Protein AF-D6ABK7-F1 (afdb_monomer)

Radius of gyration: 18.57 Å; Cα contacts (8 Å, |Δi|>4): 59; chains: 1; bounding box: 64×20×27 Å

Structure (mmCIF, N/CA/C/O backbone):
data_AF-D6ABK7-F1
#
_entry.id   AF-D6ABK7-F1
#
loop_
_atom_site.group_PDB
_atom_site.id
_atom_site.type_symbol
_atom_site.label_atom_id
_atom_site.label_alt_id
_atom_site.label_comp_id
_atom_site.label_asym_id
_atom_site.label_entity_id
_atom_site.label_seq_id
_atom_site.pdbx_PDB_ins_code
_atom_site.Cartn_x
_atom_site.Cartn_y
_atom_site.Cartn_z
_atom_site.occupancy
_atom_site.B_iso_or_equiv
_atom_site.auth_seq_id
_atom_site.auth_comp_id
_atom_site.auth_asym_id
_atom_site.auth_atom_id
_atom_site.pdbx_PDB_model_num
ATOM 1 N N . MET A 1 1 ? -54.499 6.400 9.846 1.00 39.88 1 MET A N 1
ATOM 2 C CA . MET A 1 1 ? -53.598 5.230 9.898 1.00 39.88 1 MET A CA 1
ATOM 3 C C . MET A 1 1 ? -52.330 5.604 9.150 1.00 39.88 1 MET A C 1
ATOM 5 O O . MET A 1 1 ? -52.370 5.731 7.936 1.00 39.88 1 MET A O 1
ATOM 9 N N . THR A 1 2 ? -51.251 5.921 9.860 1.00 48.31 2 THR A N 1
ATOM 10 C CA . THR A 1 2 ? -49.989 6.374 9.256 1.00 48.31 2 THR A CA 1
ATOM 11 C C . THR A 1 2 ? -49.165 5.148 8.878 1.00 48.31 2 THR A C 1
ATOM 13 O O . THR A 1 2 ? -48.708 4.414 9.752 1.00 48.31 2 THR A O 1
ATOM 16 N N . MET A 1 3 ? -49.014 4.891 7.578 1.00 55.66 3 MET A N 1
ATOM 17 C CA . MET A 1 3 ? -48.149 3.820 7.087 1.00 55.66 3 MET A CA 1
ATOM 18 C C . MET A 1 3 ? -46.692 4.174 7.396 1.00 55.66 3 MET A C 1
ATOM 20 O O . MET A 1 3 ? -46.150 5.154 6.890 1.00 55.66 3 MET A O 1
ATOM 24 N N . ARG A 1 4 ? -46.067 3.395 8.280 1.00 61.91 4 ARG A N 1
ATOM 25 C CA . ARG A 1 4 ? -44.659 3.536 8.652 1.00 61.91 4 ARG A CA 1
ATOM 26 C C . ARG A 1 4 ? -43.837 2.782 7.609 1.00 61.91 4 ARG A C 1
ATOM 28 O O . ARG A 1 4 ? -43.769 1.557 7.639 1.00 61.91 4 ARG A O 1
ATOM 35 N N . HIS A 1 5 ? -43.261 3.507 6.656 1.00 63.91 5 HIS A N 1
ATOM 36 C CA . HIS A 1 5 ? -42.363 2.922 5.664 1.00 63.91 5 HIS A CA 1
ATOM 37 C C . HIS A 1 5 ? -41.105 2.410 6.384 1.00 63.91 5 HIS A C 1
ATOM 39 O O . HIS A 1 5 ? -40.382 3.184 7.011 1.00 63.91 5 HIS A O 1
ATOM 45 N N . LYS A 1 6 ? -40.867 1.094 6.344 1.00 63.38 6 LYS A N 1
ATOM 46 C CA . LYS A 1 6 ? -39.641 0.474 6.855 1.00 63.38 6 LYS A CA 1
ATOM 47 C C . LYS A 1 6 ? -38.514 0.843 5.887 1.00 63.38 6 LYS A C 1
ATOM 49 O O . LYS A 1 6 ? -38.476 0.327 4.776 1.00 63.38 6 LYS A O 1
ATOM 54 N N . ALA A 1 7 ? -37.645 1.772 6.275 1.00 65.75 7 ALA A N 1
ATOM 55 C CA . ALA A 1 7 ? -36.453 2.073 5.497 1.00 65.75 7 ALA A CA 1
ATOM 56 C C . ALA A 1 7 ? -35.520 0.854 5.553 1.00 65.75 7 ALA A C 1
ATOM 58 O O . ALA A 1 7 ? -34.972 0.534 6.605 1.00 65.75 7 ALA A O 1
ATOM 59 N N . TH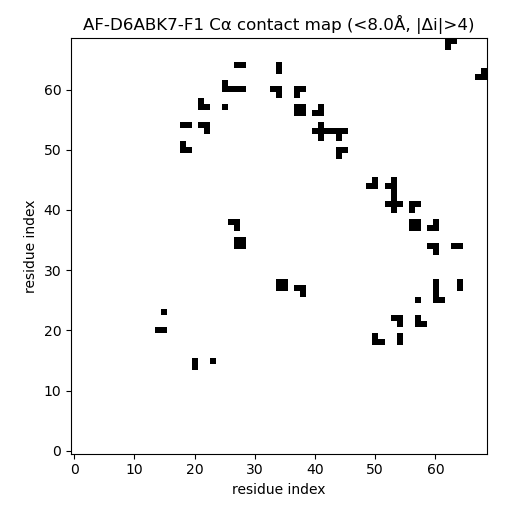R A 1 8 ? -35.359 0.164 4.425 1.00 69.19 8 THR A N 1
ATOM 60 C CA . THR A 1 8 ? -34.341 -0.876 4.198 1.00 69.19 8 THR A CA 1
ATOM 61 C C . THR A 1 8 ? -32.973 -0.223 3.975 1.00 69.19 8 THR A C 1
ATOM 63 O O . THR A 1 8 ? -32.285 -0.531 3.009 1.00 69.19 8 THR A O 1
ATOM 66 N N . GLN A 1 9 ? -32.613 0.774 4.784 1.00 71.75 9 GLN A N 1
ATOM 67 C CA . GLN A 1 9 ? -31.312 1.414 4.653 1.00 71.75 9 GLN A CA 1
ATOM 68 C C . GLN A 1 9 ? -30.323 0.598 5.482 1.00 71.75 9 GLN A C 1
ATOM 70 O O . GLN A 1 9 ? -30.475 0.483 6.699 1.00 71.75 9 GLN A O 1
ATOM 75 N N . GLU A 1 10 ? -29.379 -0.042 4.797 1.00 78.31 10 GLU A N 1
ATOM 76 C CA . GLU A 1 10 ? -28.263 -0.731 5.441 1.00 78.31 10 GLU A CA 1
ATOM 77 C C . GLU A 1 10 ? -27.479 0.265 6.302 1.00 78.31 10 GLU A C 1
ATOM 79 O O . GLU A 1 10 ? -27.436 1.463 6.003 1.00 78.31 10 GLU A O 1
ATOM 84 N N . GLN A 1 11 ? -26.904 -0.215 7.409 1.00 80.25 11 GLN A N 1
ATOM 85 C CA . GLN A 1 11 ? -26.083 0.641 8.260 1.00 80.25 1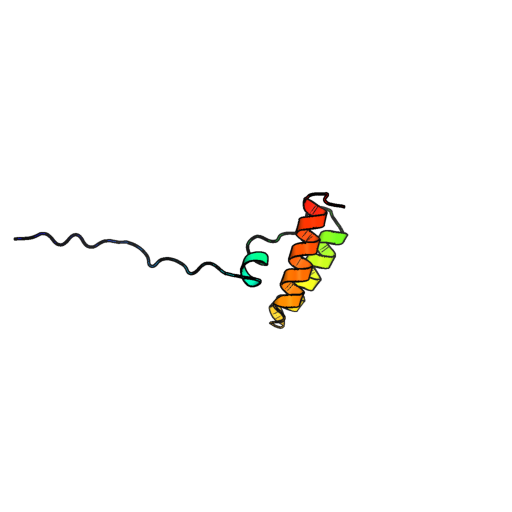1 GLN A CA 1
ATOM 86 C C . GLN A 1 11 ? -24.910 1.204 7.443 1.00 80.25 11 GLN A C 1
ATOM 88 O O . GLN A 1 11 ? -24.287 0.448 6.694 1.00 80.25 11 GLN A O 1
ATOM 93 N N . PRO A 1 12 ? -24.595 2.505 7.582 1.00 80.81 12 PRO A N 1
ATOM 94 C CA . PRO A 1 12 ? -23.406 3.076 6.969 1.00 80.81 12 PRO A CA 1
ATOM 95 C C . PRO A 1 12 ? -22.160 2.295 7.391 1.00 80.81 12 PRO A C 1
ATOM 97 O O . PRO A 1 12 ? -22.006 1.961 8.564 1.00 80.81 12 PRO A O 1
ATOM 100 N N . VAL A 1 13 ? -21.279 2.012 6.434 1.00 82.56 13 VAL A N 1
ATOM 101 C CA . VAL A 1 13 ? -19.970 1.421 6.721 1.00 82.56 13 VAL A CA 1
ATOM 102 C C . VAL A 1 13 ? -19.025 2.494 7.251 1.00 82.56 13 VAL A C 1
ATOM 104 O O . VAL A 1 13 ? -18.943 3.588 6.690 1.00 82.56 13 VAL A O 1
ATOM 107 N N . ASP A 1 14 ? -18.294 2.175 8.316 1.00 85.00 14 ASP A N 1
ATOM 108 C CA . ASP A 1 14 ? -17.238 3.046 8.822 1.00 85.00 14 ASP A CA 1
ATOM 109 C C . ASP A 1 14 ? -16.029 2.983 7.886 1.00 85.00 14 ASP A C 1
ATOM 111 O O . ASP A 1 14 ? -15.388 1.941 7.722 1.00 85.00 14 ASP A O 1
ATOM 115 N N . LEU A 1 15 ? -15.720 4.115 7.251 1.00 84.19 15 LEU A N 1
ATOM 116 C CA . LEU A 1 15 ? -14.536 4.240 6.411 1.00 84.19 15 LEU A CA 1
ATOM 117 C C . LEU A 1 15 ? -13.278 4.422 7.275 1.00 84.19 15 LEU A C 1
ATOM 119 O O . LEU A 1 15 ? -13.315 5.149 8.272 1.00 84.19 15 LEU A O 1
ATOM 123 N N . PRO A 1 16 ? -12.139 3.825 6.880 1.00 85.25 16 PRO A N 1
ATOM 124 C CA . PRO A 1 16 ? -10.868 4.068 7.545 1.00 85.25 16 PRO A CA 1
ATOM 125 C C . PRO A 1 16 ? -10.494 5.553 7.498 1.00 85.25 16 PRO A C 1
ATOM 127 O O . PRO A 1 16 ? -10.637 6.212 6.470 1.00 85.25 16 PRO A O 1
ATOM 130 N N . VAL A 1 17 ? -9.959 6.067 8.605 1.00 87.19 17 VAL A N 1
ATOM 131 C CA . VAL A 1 17 ? -9.487 7.455 8.732 1.00 87.19 17 VAL A CA 1
ATOM 132 C C . VAL A 1 17 ? -8.002 7.506 9.098 1.00 87.19 17 VAL A C 1
ATOM 134 O O . VAL A 1 17 ? -7.420 6.521 9.565 1.00 87.19 17 VAL A O 1
ATOM 137 N N . GLY A 1 18 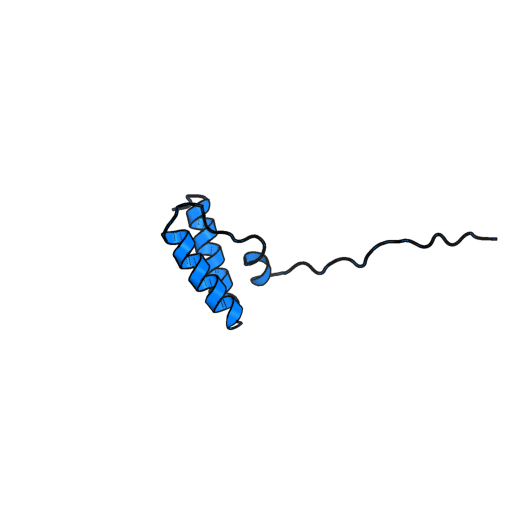? -7.374 8.667 8.896 1.00 86.94 18 GLY A N 1
ATOM 138 C CA . GLY A 1 18 ? -5.961 8.886 9.218 1.00 86.94 18 GLY A CA 1
ATOM 139 C C . GLY A 1 18 ? -5.037 7.943 8.444 1.00 86.94 18 GLY A C 1
ATOM 140 O O . GLY A 1 18 ? -5.243 7.703 7.257 1.00 86.94 18 GLY A O 1
ATOM 141 N N . PHE A 1 19 ? -4.036 7.370 9.117 1.00 84.62 19 PHE A N 1
ATOM 142 C CA . PHE A 1 19 ? -3.089 6.443 8.484 1.00 84.62 19 PHE A CA 1
ATOM 143 C C . PHE A 1 19 ? -3.750 5.189 7.907 1.00 84.62 19 PHE A C 1
ATOM 145 O O . PHE A 1 19 ? -3.300 4.686 6.885 1.00 84.62 19 PHE A O 1
ATOM 152 N N . ASN A 1 20 ? -4.859 4.725 8.487 1.00 84.81 20 ASN A N 1
ATOM 153 C CA . ASN A 1 20 ? -5.585 3.581 7.934 1.00 84.81 20 ASN A CA 1
ATOM 154 C C . ASN A 1 20 ? -6.240 3.909 6.582 1.00 84.81 20 ASN A C 1
ATOM 156 O O . ASN A 1 20 ? -6.387 3.022 5.747 1.00 84.81 20 ASN A O 1
ATOM 160 N N . ALA A 1 21 ? -6.579 5.178 6.321 1.00 88.12 21 ALA A N 1
ATOM 161 C CA . ALA A 1 21 ? -7.094 5.599 5.017 1.00 88.12 21 ALA A CA 1
ATOM 162 C C . ALA A 1 21 ? -6.040 5.465 3.907 1.00 88.12 21 ALA A C 1
ATOM 164 O O . ALA A 1 21 ? -6.383 5.183 2.764 1.00 88.12 21 ALA A O 1
ATOM 165 N N . LEU A 1 22 ? -4.749 5.602 4.238 1.00 84.94 22 LEU A N 1
ATOM 166 C CA . LEU A 1 22 ? -3.659 5.368 3.285 1.00 84.94 22 LEU A CA 1
ATOM 167 C C . LEU A 1 22 ? -3.533 3.889 2.905 1.00 84.94 22 LEU A C 1
ATOM 169 O O . LEU A 1 22 ? -2.989 3.573 1.852 1.00 84.94 22 LEU A O 1
ATOM 173 N N . LEU A 1 23 ? -4.035 2.964 3.714 1.00 88.25 23 LEU A N 1
ATOM 174 C CA . LEU A 1 23 ? -3.983 1.539 3.386 1.00 88.25 23 LEU A CA 1
ATOM 175 C C . LEU A 1 23 ? -5.095 1.143 2.410 1.00 88.25 23 LEU A C 1
ATOM 177 O O . LEU A 1 23 ? -4.930 0.210 1.621 1.00 88.25 23 LEU A O 1
ATOM 181 N N . LEU A 1 24 ? -6.199 1.896 2.418 1.00 86.69 24 LEU A N 1
ATOM 182 C CA . LEU A 1 24 ? -7.332 1.679 1.531 1.00 86.69 24 LEU A CA 1
ATOM 183 C C . LEU A 1 24 ? -6.905 1.853 0.064 1.00 86.69 24 LEU A C 1
ATOM 185 O O . LEU A 1 24 ? -6.267 2.843 -0.299 1.00 86.69 24 LEU A O 1
ATOM 189 N N . ASP A 1 25 ? -7.228 0.860 -0.764 1.00 84.56 25 ASP A N 1
ATOM 190 C CA . ASP A 1 25 ? -6.948 0.812 -2.206 1.00 84.56 25 ASP A CA 1
ATOM 191 C C . ASP A 1 25 ? -5.471 0.980 -2.613 1.00 84.56 25 ASP A C 1
ATOM 193 O O . ASP A 1 25 ? -5.159 1.318 -3.757 1.00 84.56 25 ASP A O 1
ATOM 197 N N . CYS A 1 26 ? -4.522 0.723 -1.708 1.00 90.19 26 CYS A N 1
ATOM 198 C CA . CYS A 1 26 ? -3.119 0.645 -2.099 1.00 90.19 26 CYS A CA 1
ATOM 199 C C . CYS A 1 26 ? -2.885 -0.631 -2.929 1.00 90.19 26 CYS A C 1
ATOM 201 O O . CYS A 1 26 ? -3.316 -1.714 -2.537 1.00 90.19 26 CYS A O 1
ATOM 203 N N . ALA A 1 27 ? -2.201 -0.521 -4.070 1.00 91.88 27 ALA A N 1
ATOM 204 C CA . ALA A 1 27 ? -1.809 -1.659 -4.898 1.00 91.88 27 ALA A CA 1
ATOM 205 C C . ALA A 1 27 ? -0.506 -1.355 -5.655 1.00 91.88 27 ALA A C 1
ATOM 207 O O . ALA A 1 27 ? -0.281 -0.212 -6.061 1.00 91.88 27 ALA A O 1
ATOM 208 N N . PRO A 1 28 ? 0.370 -2.351 -5.873 1.00 93.50 28 PRO A N 1
ATOM 209 C CA . PRO A 1 28 ? 1.601 -2.136 -6.613 1.00 93.50 28 PRO A CA 1
ATOM 210 C C . PRO A 1 28 ? 1.338 -1.978 -8.114 1.00 93.50 28 PRO A C 1
ATOM 212 O O . PRO A 1 28 ? 0.498 -2.674 -8.684 1.00 93.50 28 PRO A O 1
ATOM 215 N N . VAL A 1 29 ? 2.138 -1.141 -8.783 1.00 93.50 29 VAL A N 1
ATOM 216 C CA . VAL A 1 29 ? 2.121 -1.045 -10.250 1.00 93.50 29 VAL A CA 1
ATOM 217 C C . VAL A 1 29 ? 2.507 -2.401 -10.866 1.00 93.50 29 VAL A C 1
ATOM 219 O O . VAL A 1 29 ? 3.554 -2.959 -10.500 1.00 93.50 29 VAL A O 1
ATOM 222 N N . PRO A 1 30 ? 1.716 -2.946 -11.813 1.00 92.62 30 PRO A N 1
ATOM 223 C CA . PRO A 1 30 ? 2.037 -4.200 -12.486 1.00 92.62 30 PRO A CA 1
ATOM 224 C C . PRO A 1 30 ? 3.437 -4.169 -13.105 1.00 92.62 30 PRO A C 1
ATOM 226 O O . PRO A 1 30 ? 3.846 -3.188 -13.716 1.00 92.62 30 PRO A O 1
ATOM 229 N N . GLY A 1 31 ? 4.211 -5.240 -12.927 1.00 93.75 31 GLY A N 1
ATOM 230 C CA . GLY A 1 31 ? 5.570 -5.318 -13.475 1.00 93.75 31 GLY A CA 1
ATOM 231 C C . GLY A 1 31 ? 6.640 -4.532 -12.700 1.00 93.75 31 GLY A C 1
ATOM 232 O O . GLY A 1 31 ? 7.806 -4.925 -12.766 1.00 93.75 31 GLY A O 1
ATOM 233 N N . CYS A 1 32 ? 6.290 -3.579 -11.831 1.00 95.19 32 CYS A N 1
ATOM 234 C CA . CYS A 1 32 ? 7.271 -2.803 -11.068 1.00 95.19 32 CYS A CA 1
ATOM 235 C C . CYS A 1 32 ? 7.861 -3.580 -9.874 1.00 95.19 32 CYS A C 1
ATOM 237 O O . CYS A 1 32 ? 7.151 -3.972 -8.947 1.00 95.19 32 CYS A O 1
ATOM 239 N N . ALA A 1 33 ? 9.181 -3.791 -9.873 1.00 95.81 33 ALA A N 1
ATOM 240 C CA . ALA A 1 33 ? 9.875 -4.484 -8.785 1.00 95.81 33 ALA A CA 1
ATOM 241 C C . ALA A 1 33 ? 9.857 -3.690 -7.468 1.00 95.81 33 ALA A C 1
ATOM 243 O O . ALA A 1 33 ? 9.639 -4.284 -6.412 1.00 95.81 33 ALA A O 1
ATOM 244 N N . THR A 1 34 ? 10.021 -2.367 -7.538 1.00 94.75 34 THR A N 1
ATOM 245 C CA . THR A 1 34 ? 9.986 -1.466 -6.378 1.00 94.75 34 THR A CA 1
ATOM 246 C C . THR A 1 34 ? 8.629 -1.523 -5.690 1.00 94.75 34 THR A C 1
ATOM 248 O O . THR A 1 34 ? 8.554 -1.909 -4.525 1.00 94.75 34 THR A O 1
ATOM 251 N N . CYS A 1 35 ? 7.539 -1.278 -6.430 1.00 95.81 35 CYS A N 1
ATOM 252 C CA . CYS A 1 35 ? 6.192 -1.343 -5.866 1.00 95.81 35 CYS A CA 1
ATOM 253 C C . CYS A 1 35 ? 5.877 -2.731 -5.286 1.00 95.81 35 CYS A C 1
ATOM 255 O O . CYS A 1 35 ? 5.264 -2.818 -4.229 1.00 95.81 35 CYS A O 1
ATOM 257 N N . ARG A 1 36 ? 6.319 -3.829 -5.923 1.00 96.69 36 ARG A N 1
ATOM 258 C CA . ARG A 1 36 ? 6.134 -5.190 -5.376 1.00 96.69 36 ARG A CA 1
ATOM 259 C C . ARG A 1 36 ? 6.872 -5.423 -4.058 1.00 96.69 36 ARG A C 1
ATOM 261 O O . ARG A 1 36 ? 6.414 -6.218 -3.239 1.00 96.69 36 ARG A O 1
ATOM 268 N N . THR A 1 37 ? 8.040 -4.818 -3.875 1.00 97.62 37 THR A N 1
ATOM 269 C CA . THR A 1 37 ? 8.804 -4.933 -2.627 1.00 97.62 37 THR A CA 1
ATOM 270 C C . THR A 1 37 ? 8.144 -4.127 -1.523 1.00 97.62 37 THR A C 1
ATOM 272 O O . THR A 1 37 ? 7.833 -4.698 -0.480 1.00 97.62 37 THR A O 1
ATOM 275 N N . GLU A 1 38 ? 7.814 -2.865 -1.787 1.00 97.44 38 GLU A N 1
ATOM 276 C CA . GLU A 1 38 ? 7.100 -2.026 -0.820 1.00 97.44 38 GLU A CA 1
ATOM 277 C C . GLU A 1 38 ? 5.739 -2.622 -0.446 1.00 97.44 38 GLU A C 1
ATOM 279 O O . GLU A 1 38 ? 5.366 -2.622 0.720 1.00 97.44 38 GLU A O 1
ATOM 284 N N . TRP A 1 39 ? 5.036 -3.248 -1.395 1.00 96.69 39 TRP A N 1
ATOM 285 C CA . TRP A 1 39 ? 3.775 -3.937 -1.118 1.00 96.69 39 TRP A CA 1
ATOM 286 C C . TRP A 1 39 ? 3.930 -5.109 -0.141 1.00 96.69 39 TRP A C 1
ATOM 288 O O . TRP A 1 39 ? 3.094 -5.305 0.740 1.00 96.69 39 TRP A O 1
ATOM 298 N N . ARG A 1 40 ? 5.008 -5.894 -0.259 1.00 97.50 40 ARG A N 1
ATOM 299 C CA . ARG A 1 40 ? 5.294 -6.985 0.689 1.00 97.50 40 ARG A CA 1
ATOM 300 C C . ARG A 1 40 ? 5.631 -6.453 2.080 1.00 97.50 40 ARG A C 1
ATOM 302 O O . ARG A 1 40 ? 5.184 -7.035 3.070 1.00 97.50 40 ARG A O 1
ATOM 309 N N . ASN A 1 41 ? 6.376 -5.353 2.151 1.00 97.75 41 ASN A N 1
ATOM 310 C CA . ASN A 1 41 ? 6.710 -4.707 3.419 1.00 97.75 41 ASN A CA 1
ATOM 311 C C . ASN A 1 41 ? 5.454 -4.129 4.084 1.00 97.75 41 ASN A C 1
ATOM 313 O O . ASN A 1 41 ? 5.225 -4.380 5.264 1.00 97.75 41 ASN A O 1
ATOM 317 N N . LEU A 1 42 ? 4.581 -3.483 3.303 1.00 96.38 42 LEU A N 1
ATOM 318 C CA . LEU A 1 42 ? 3.262 -3.024 3.737 1.00 96.38 42 LEU A CA 1
ATOM 319 C C . LEU A 1 42 ? 2.453 -4.170 4.347 1.00 96.38 42 LEU A C 1
ATOM 321 O O . LEU A 1 42 ? 2.007 -4.052 5.482 1.00 96.38 42 LEU A O 1
ATOM 325 N N . LYS A 1 43 ? 2.299 -5.300 3.642 1.00 95.88 43 LYS A N 1
ATOM 326 C CA . LYS A 1 43 ? 1.504 -6.435 4.150 1.00 95.88 43 LYS A CA 1
ATOM 327 C C . LYS A 1 43 ? 2.101 -7.070 5.403 1.00 95.88 43 LYS A C 1
ATOM 329 O O . LYS A 1 43 ? 1.356 -7.514 6.273 1.00 95.8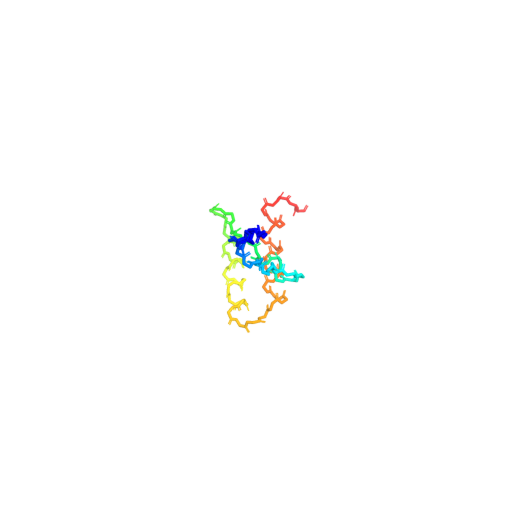8 43 LYS A O 1
ATOM 334 N N . THR A 1 44 ? 3.427 -7.076 5.518 1.00 97.75 44 THR A N 1
ATOM 335 C CA . THR A 1 44 ? 4.116 -7.507 6.742 1.00 97.75 44 THR A CA 1
ATOM 336 C C . THR A 1 44 ? 3.809 -6.565 7.910 1.00 97.75 44 THR A C 1
ATOM 338 O O . THR A 1 44 ? 3.425 -7.034 8.978 1.00 97.75 44 THR A O 1
ATOM 341 N N . ALA A 1 45 ? 3.922 -5.250 7.702 1.00 96.25 45 ALA A N 1
ATOM 342 C CA . ALA A 1 45 ? 3.644 -4.242 8.724 1.00 96.25 45 ALA A CA 1
ATOM 343 C C . ALA A 1 45 ? 2.163 -4.233 9.146 1.00 96.25 45 ALA A C 1
ATOM 345 O O . ALA A 1 45 ? 1.870 -4.204 10.340 1.00 96.25 45 ALA A O 1
ATOM 346 N N . GLU A 1 46 ? 1.229 -4.346 8.194 1.00 93.31 46 GLU A N 1
ATOM 347 C CA . GLU A 1 46 ? -0.206 -4.500 8.478 1.00 93.31 46 GLU A CA 1
ATOM 348 C C 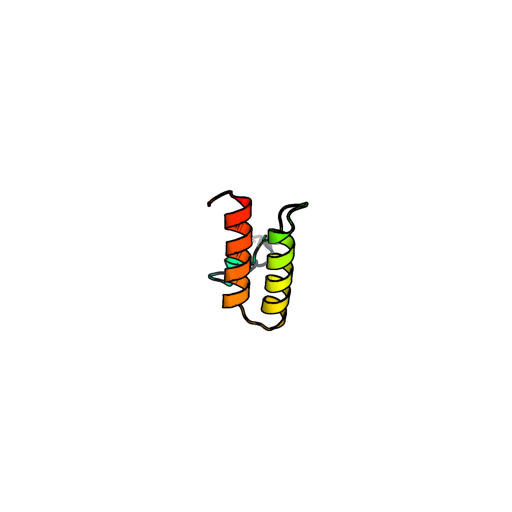. GLU A 1 46 ? -0.480 -5.732 9.348 1.00 93.31 46 GLU A C 1
ATOM 350 O O . GLU A 1 46 ? -1.188 -5.630 10.347 1.00 93.31 46 GLU A O 1
ATOM 355 N N . GLY A 1 47 ? 0.113 -6.883 9.009 1.00 94.38 47 GLY A N 1
ATOM 356 C CA . GLY A 1 47 ? -0.037 -8.116 9.786 1.00 94.38 47 GLY A CA 1
ATOM 357 C C . GLY A 1 47 ? 0.534 -8.026 11.205 1.00 94.38 47 GLY A C 1
ATOM 358 O O . GLY A 1 47 ? 0.047 -8.713 12.100 1.00 94.38 47 GLY A O 1
ATOM 359 N N . ALA A 1 48 ? 1.532 -7.166 11.420 1.00 95.69 48 ALA A N 1
ATOM 360 C CA . ALA A 1 48 ? 2.113 -6.885 12.731 1.00 95.69 48 ALA A CA 1
ATOM 361 C C . ALA A 1 48 ? 1.361 -5.792 13.522 1.00 95.69 48 ALA A C 1
ATOM 363 O O . ALA A 1 48 ? 1.666 -5.576 14.691 1.00 95.69 48 ALA A O 1
ATOM 364 N N . GLY A 1 49 ? 0.383 -5.107 12.914 1.00 93.75 49 GLY A N 1
ATOM 365 C CA . GLY A 1 49 ? -0.305 -3.962 13.525 1.00 93.75 49 GLY A CA 1
ATOM 366 C C . GLY A 1 49 ? 0.507 -2.659 13.514 1.00 93.75 49 GLY A C 1
ATOM 367 O O . GLY A 1 49 ? 0.116 -1.681 14.150 1.00 93.75 49 GLY A O 1
ATOM 368 N N . GLU A 1 50 ? 1.609 -2.608 12.765 1.00 95.75 50 GLU A N 1
ATOM 369 C CA . GLU A 1 50 ? 2.515 -1.459 12.657 1.00 95.75 50 GLU A CA 1
ATOM 370 C C . GLU A 1 50 ? 1.979 -0.435 11.639 1.00 95.75 50 GLU A C 1
ATOM 372 O O . GLU A 1 50 ? 2.548 -0.212 10.567 1.00 95.75 50 GLU A O 1
ATOM 377 N N . ILE A 1 51 ? 0.842 0.193 11.963 1.00 92.50 51 ILE A N 1
ATOM 378 C CA . ILE A 1 51 ? 0.058 1.030 11.031 1.00 92.50 51 ILE A CA 1
ATOM 379 C C . ILE A 1 51 ? 0.862 2.194 10.440 1.00 92.50 51 ILE A C 1
ATOM 381 O O . ILE A 1 51 ? 0.712 2.515 9.262 1.00 92.50 51 ILE A O 1
ATOM 385 N N . TRP A 1 52 ? 1.740 2.816 11.228 1.00 94.25 52 TRP A N 1
ATOM 386 C CA . TRP A 1 52 ? 2.591 3.909 10.746 1.00 94.25 52 TRP A CA 1
ATOM 387 C C . TRP A 1 52 ? 3.573 3.441 9.664 1.00 94.25 52 TRP A C 1
ATOM 389 O O . TRP A 1 52 ? 3.732 4.111 8.647 1.00 94.25 52 TRP A O 1
ATOM 399 N N . GLN A 1 53 ? 4.194 2.272 9.854 1.00 95.88 53 GLN A N 1
ATOM 400 C CA . GLN A 1 53 ? 5.109 1.687 8.870 1.00 95.88 53 GLN A CA 1
ATOM 401 C C . GLN A 1 53 ? 4.349 1.230 7.623 1.00 95.88 53 GLN A C 1
ATOM 403 O O . GLN A 1 53 ? 4.788 1.469 6.499 1.00 95.88 53 GLN A O 1
ATOM 408 N N . ALA A 1 54 ? 3.169 0.630 7.802 1.00 96.06 54 ALA A N 1
ATOM 409 C CA . ALA A 1 54 ? 2.307 0.254 6.688 1.00 96.06 54 ALA A CA 1
ATOM 410 C C . ALA A 1 54 ? 1.921 1.474 5.832 1.00 96.06 54 ALA A C 1
ATOM 412 O O . ALA A 1 54 ? 1.999 1.417 4.603 1.00 96.06 54 ALA A O 1
ATOM 413 N N . ALA A 1 55 ? 1.566 2.594 6.469 1.00 95.12 55 ALA A N 1
ATOM 414 C CA . ALA A 1 55 ? 1.217 3.831 5.778 1.00 95.12 55 ALA A CA 1
ATOM 415 C C . ALA A 1 55 ? 2.413 4.469 5.047 1.00 95.12 55 ALA A C 1
ATOM 417 O O . ALA A 1 55 ? 2.243 4.995 3.945 1.00 95.12 55 ALA A O 1
ATOM 418 N N . ASP A 1 56 ? 3.623 4.381 5.607 1.00 95.75 56 ASP A N 1
ATOM 419 C CA . ASP A 1 56 ? 4.859 4.808 4.937 1.00 95.75 56 ASP A CA 1
ATOM 420 C C . ASP A 1 56 ? 5.110 4.001 3.649 1.00 95.75 56 ASP A C 1
ATOM 422 O O . ASP A 1 56 ? 5.274 4.576 2.570 1.00 95.75 56 ASP A O 1
ATOM 426 N N . HIS A 1 57 ? 5.019 2.669 3.709 1.00 96.75 57 HIS A N 1
ATOM 427 C CA . HIS A 1 57 ? 5.123 1.821 2.514 1.00 96.75 57 HIS A CA 1
ATOM 428 C C . HIS A 1 57 ? 4.015 2.109 1.489 1.00 96.75 57 HIS A C 1
ATOM 430 O O . HIS A 1 57 ? 4.271 2.144 0.283 1.00 96.75 57 HIS A O 1
ATOM 436 N N . ALA A 1 58 ? 2.788 2.373 1.949 1.00 95.50 58 ALA A N 1
ATOM 437 C CA . ALA A 1 58 ? 1.673 2.733 1.075 1.00 95.50 58 ALA A CA 1
ATOM 438 C C . ALA A 1 58 ? 1.901 4.073 0.356 1.00 95.50 58 ALA A C 1
ATOM 440 O O . ALA A 1 58 ? 1.471 4.245 -0.788 1.00 95.50 58 ALA A O 1
ATOM 441 N N . THR A 1 59 ? 2.581 5.013 1.014 1.00 94.12 59 THR A N 1
ATOM 442 C CA . THR A 1 59 ? 2.961 6.315 0.450 1.00 94.12 59 THR A CA 1
ATOM 443 C C . THR A 1 59 ? 4.042 6.134 -0.612 1.00 94.12 59 THR A C 1
ATOM 445 O O . THR A 1 59 ? 3.847 6.553 -1.749 1.00 94.12 59 THR A O 1
ATOM 448 N N . LYS A 1 60 ? 5.098 5.363 -0.315 1.00 94.69 60 LYS A N 1
ATOM 449 C CA . LYS A 1 60 ? 6.161 5.025 -1.281 1.00 94.69 60 LYS A CA 1
ATOM 450 C C . LYS A 1 60 ? 5.627 4.386 -2.564 1.00 94.69 60 LYS A C 1
ATOM 452 O O . LYS A 1 60 ? 6.108 4.688 -3.654 1.00 94.69 60 LYS A O 1
ATOM 457 N N . ILE A 1 61 ? 4.625 3.507 -2.455 1.00 94.75 61 ILE A N 1
ATOM 45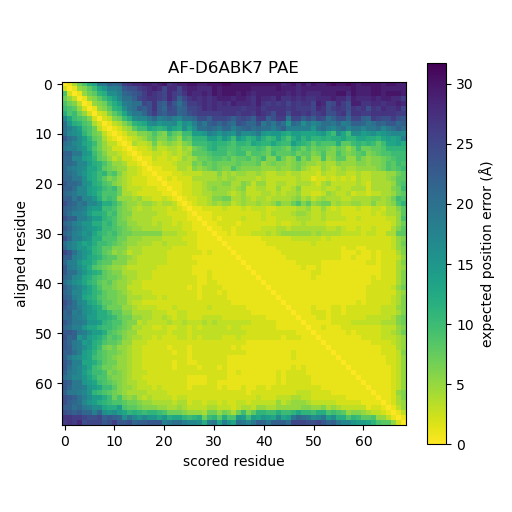8 C CA . ILE A 1 61 ? 3.970 2.906 -3.628 1.00 94.75 61 ILE A CA 1
ATOM 459 C C . ILE A 1 61 ? 3.240 3.970 -4.451 1.00 94.75 61 ILE A C 1
ATOM 461 O O . ILE A 1 61 ? 3.372 3.966 -5.674 1.00 94.75 61 ILE A O 1
ATOM 465 N N . ARG A 1 62 ? 2.481 4.862 -3.802 1.00 92.81 62 ARG A N 1
ATOM 466 C CA . ARG A 1 62 ? 1.719 5.920 -4.482 1.00 92.81 62 ARG A CA 1
ATOM 467 C C . ARG A 1 62 ? 2.625 6.935 -5.162 1.00 92.81 62 ARG A C 1
ATOM 469 O O . ARG A 1 62 ? 2.405 7.201 -6.337 1.00 92.81 62 ARG A O 1
ATOM 476 N N . ASP A 1 63 ? 3.649 7.420 -4.469 1.00 92.56 63 ASP A N 1
ATOM 477 C CA . ASP A 1 63 ? 4.599 8.403 -5.003 1.00 92.56 63 ASP A CA 1
ATOM 478 C C . ASP A 1 63 ? 5.348 7.843 -6.217 1.00 92.56 63 ASP A C 1
ATOM 480 O O . ASP A 1 63 ? 5.474 8.490 -7.256 1.00 92.56 63 ASP A O 1
ATOM 484 N N . HIS A 1 64 ? 5.774 6.578 -6.137 1.00 92.44 64 HIS A N 1
ATOM 485 C CA . HIS A 1 64 ? 6.394 5.908 -7.275 1.00 92.44 64 HIS A CA 1
ATOM 486 C C . HIS A 1 64 ? 5.398 5.682 -8.426 1.00 92.44 64 HIS A C 1
ATOM 488 O O . HIS A 1 64 ? 5.776 5.762 -9.594 1.00 92.44 64 HIS A O 1
ATOM 494 N N . ALA A 1 65 ? 4.133 5.364 -8.133 1.00 88.62 65 ALA A N 1
ATOM 495 C CA . ALA A 1 65 ? 3.109 5.153 -9.156 1.00 88.62 65 ALA A CA 1
ATOM 496 C C . ALA A 1 65 ? 2.690 6.456 -9.857 1.00 88.62 65 ALA A C 1
ATOM 498 O O . ALA A 1 65 ? 2.384 6.424 -11.048 1.00 88.62 65 ALA A O 1
ATOM 499 N N . SER A 1 66 ? 2.692 7.588 -9.147 1.00 86.44 66 SER A N 1
ATOM 500 C CA . SER A 1 66 ? 2.387 8.905 -9.714 1.00 86.44 66 SER A CA 1
ATOM 501 C C . SER A 1 66 ? 3.545 9.496 -10.522 1.00 86.44 66 SER A C 1
ATOM 503 O O . SER A 1 66 ? 3.348 10.498 -11.208 1.00 86.44 66 SER A O 1
ATOM 505 N N . GLY A 1 67 ? 4.739 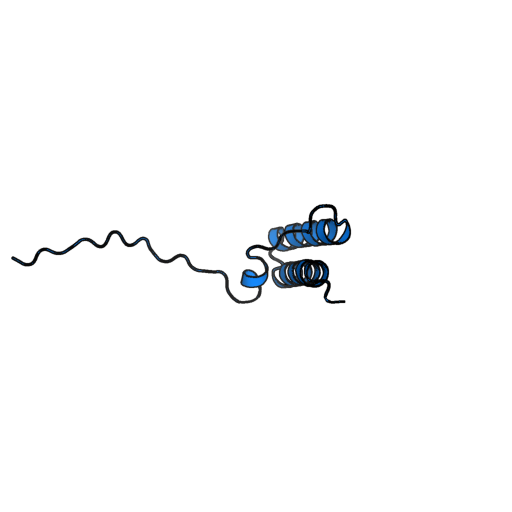8.893 -10.461 1.00 80.00 67 GLY A N 1
ATOM 506 C CA . GLY A 1 67 ? 5.948 9.442 -11.076 1.00 80.00 67 GLY A CA 1
ATOM 507 C C . GLY A 1 67 ? 6.411 10.740 -10.411 1.00 80.00 67 GLY A C 1
ATOM 508 O O . GLY A 1 67 ? 7.175 11.495 -11.014 1.00 80.00 67 GLY A O 1
ATOM 509 N N . CYS A 1 68 ? 5.935 11.020 -9.192 1.00 63.44 68 CYS A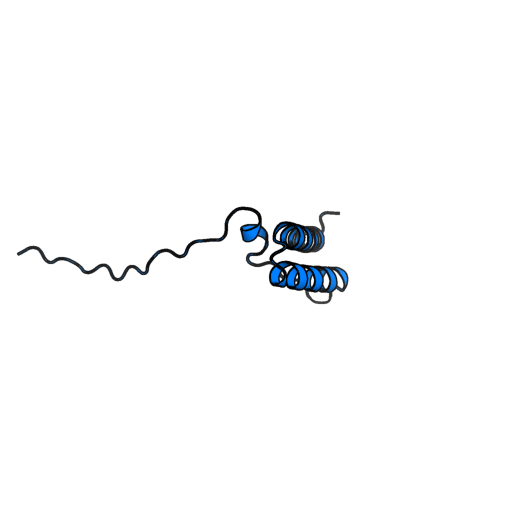 N 1
ATOM 510 C CA . CYS A 1 68 ? 6.454 12.096 -8.364 1.00 63.44 68 CYS A CA 1
ATOM 511 C C . CYS A 1 68 ? 7.831 11.661 -7.853 1.00 63.44 68 CYS A C 1
ATOM 513 O O . CYS A 1 68 ? 7.939 10.861 -6.924 1.00 63.44 68 C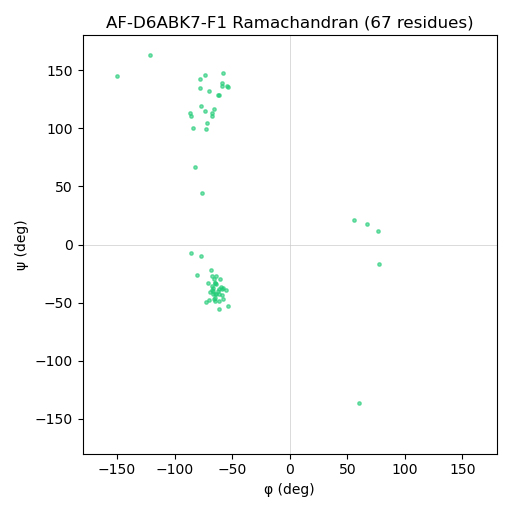YS A O 1
ATOM 515 N N . HIS A 1 69 ? 8.878 12.154 -8.508 1.00 56.22 69 HIS A N 1
ATOM 516 C CA . HIS A 1 69 ? 10.274 11.956 -8.131 1.00 56.22 69 HIS A CA 1
ATOM 517 C C . HIS A 1 69 ? 10.930 13.306 -7.860 1.00 56.22 69 HIS A C 1
ATOM 519 O O . HIS A 1 69 ? 10.688 14.240 -8.660 1.00 56.22 69 HIS A O 1
#

Solvent-accessible surface area (backbone atoms only — not comparable to full-atom values): 4215 Å² total; per-residue (Å²): 135,84,83,79,80,80,77,86,69,74,81,82,80,88,73,66,61,75,57,54,37,47,55,59,90,60,72,52,56,85,92,39,66,67,25,51,50,34,47,52,52,20,55,51,25,52,76,71,65,39,49,71,59,18,26,50,28,34,46,54,33,49,37,62,68,71,67,66,124

Organism: NCBI:txid457431

pLDDT: mean 86.52, std 13.06, range [39.88, 97.75]

Sequence (69 aa):
MTMRHKATQEQPVDLPVGFNALLLDCAPVPGCATCRTEWRNLKTAEGAGEIWQAADHATKIRDHASGCH

Mean predicted aligned error: 7.83 Å

Foldseek 3Di:
DDDDDDPPDDDDDDADDDLVNLLPPQDADPPDPLSVVLVVQLVVCVVVVVSVSNSVSSVSRVCVVVVVD

Secondary structure (DSSP, 8-state):
---------PPPP----THHHHHTT--PPTT-HHHHHHHHHHHHHHHHT-HHHHHHHHHHHHHHHHT--